Protein AF-A0AAE8IDE0-F1 (afdb_monomer)

Mean predicted aligned error: 2.43 Å

Secondary structure (DSSP, 8-state):
---GGG-HHHHH-TTSTTTT---HHHHHHHHHHHHHHHHHHHHTGGGT----EEE--SB-SGGGTT--SB-HHHHHHHHHHHHT--TTS--S-EEETTEEPP-

Foldseek 3Di:
DAALLLAPVQCVDPVHPNVPDDDPVNSVVRVVVLVVQLVVLVVCVVVLDAGEAEHLAFEQDVVVPRPGPHYPVSSCVVVVVVVPDDSPDHHSFYAYPVGGDHD

Nearest PDB structures (foldseek):
  5o98-assembly2_B  TM=9.709E-01  e=6.438E-07  Catharanthus roseus
  5o98-assembly1_A  TM=7.954E-01  e=4.289E-07  Catharanthus roseus
  3o26-assembly1_A  TM=9.200E-01  e=6.884E-06  Papaver somniferum
  1sny-assembly1_A-2  TM=8.066E-01  e=7.366E-06  Drosophila melanogaster
  5ldg-assembly1_A  TM=9.660E-01  e=1.354E-04  Mentha x piperita

Structure (mmCIF, N/CA/C/O backbone):
data_AF-A0AAE8IDE0-F1
#
_entry.id   AF-A0AAE8IDE0-F1
#
loop_
_atom_site.group_PDB
_atom_site.id
_atom_site.type_symbol
_atom_site.l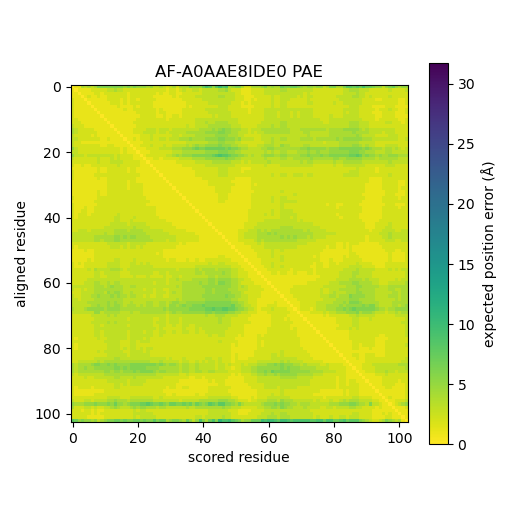abel_atom_id
_atom_site.label_alt_id
_atom_site.label_comp_id
_atom_site.label_asym_id
_atom_site.label_entity_id
_atom_site.label_seq_id
_atom_site.pdbx_PDB_ins_code
_atom_site.Cartn_x
_atom_site.Cartn_y
_atom_site.Cartn_z
_atom_site.occupancy
_atom_site.B_iso_or_equiv
_atom_site.auth_seq_id
_atom_site.auth_comp_id
_atom_site.auth_asym_id
_atom_site.auth_atom_id
_atom_site.pdbx_PDB_model_num
ATOM 1 N N . MET A 1 1 ? -5.158 -3.435 -1.164 1.00 91.31 1 MET A N 1
ATOM 2 C CA . MET A 1 1 ? -3.776 -3.555 -1.685 1.00 91.31 1 MET A CA 1
ATOM 3 C C . MET A 1 1 ? -3.407 -2.293 -2.456 1.00 91.31 1 MET A C 1
ATOM 5 O O . MET A 1 1 ? -4.017 -2.022 -3.490 1.00 91.31 1 MET A O 1
ATOM 9 N N . SER A 1 2 ? -2.466 -1.504 -1.939 1.00 96.38 2 SER A N 1
ATOM 10 C CA . SER A 1 2 ? -1.952 -0.291 -2.590 1.00 96.38 2 SER A CA 1
ATOM 11 C C . SER A 1 2 ? -0.752 -0.614 -3.495 1.00 96.38 2 SER A C 1
ATOM 13 O O . SER A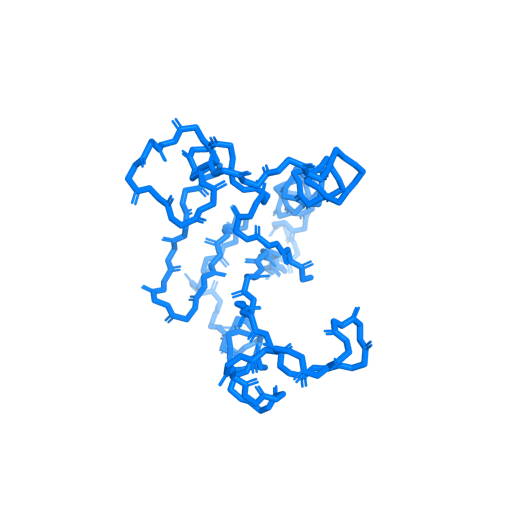 1 2 ? -0.638 -1.752 -3.947 1.00 96.38 2 SER A O 1
ATOM 15 N N . SER A 1 3 ? 0.059 0.391 -3.835 1.00 96.19 3 SER A N 1
ATOM 16 C CA . SER A 1 3 ? 1.377 0.234 -4.449 1.00 96.19 3 SER A CA 1
ATOM 17 C C . SER A 1 3 ? 2.324 1.356 -4.023 1.00 96.19 3 SER A C 1
ATOM 19 O O . SER A 1 3 ? 1.853 2.398 -3.578 1.00 96.19 3 SER A O 1
ATOM 21 N N . GLY A 1 4 ? 3.639 1.185 -4.166 1.00 95.75 4 GLY A N 1
ATOM 22 C CA . GLY A 1 4 ? 4.646 2.199 -3.868 1.00 95.75 4 GLY A CA 1
ATOM 23 C C . GLY A 1 4 ? 4.496 3.441 -4.741 1.00 95.75 4 GLY A C 1
ATOM 24 O O . GLY 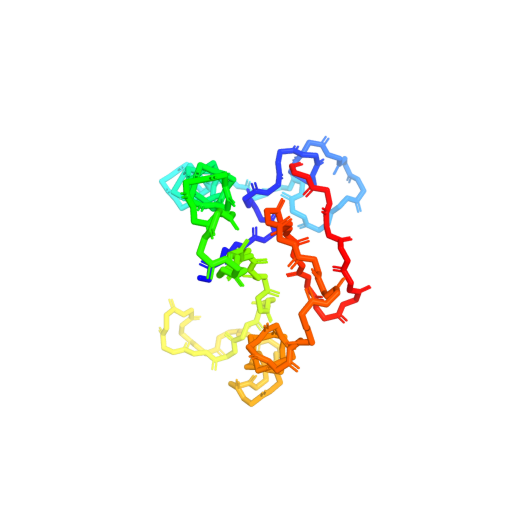A 1 4 ? 4.693 4.547 -4.251 1.00 95.75 4 GLY A O 1
ATOM 25 N N . VAL A 1 5 ? 3.977 3.296 -5.968 1.00 96.62 5 VAL A N 1
ATOM 26 C CA . VAL A 1 5 ? 3.549 4.445 -6.790 1.00 96.62 5 VAL A CA 1
ATOM 27 C C . VAL A 1 5 ? 2.364 5.214 -6.196 1.00 96.62 5 VAL A C 1
ATOM 29 O O . VAL A 1 5 ? 2.082 6.330 -6.606 1.00 96.62 5 VAL A O 1
ATOM 32 N N . GLY A 1 6 ? 1.650 4.631 -5.232 1.00 97.19 6 GLY A N 1
ATOM 33 C CA . GLY A 1 6 ? 0.622 5.315 -4.453 1.00 97.19 6 GLY A CA 1
ATOM 34 C C . GLY A 1 6 ? 1.188 6.298 -3.427 1.00 97.19 6 GLY A C 1
ATOM 35 O O . GLY A 1 6 ? 0.401 7.048 -2.851 1.00 97.19 6 GLY A O 1
ATOM 36 N N . SER A 1 7 ? 2.507 6.297 -3.188 1.00 97.56 7 SER A N 1
ATOM 37 C CA . SER A 1 7 ? 3.179 7.320 -2.388 1.00 97.56 7 SER A CA 1
ATOM 38 C C . SER A 1 7 ? 3.661 8.466 -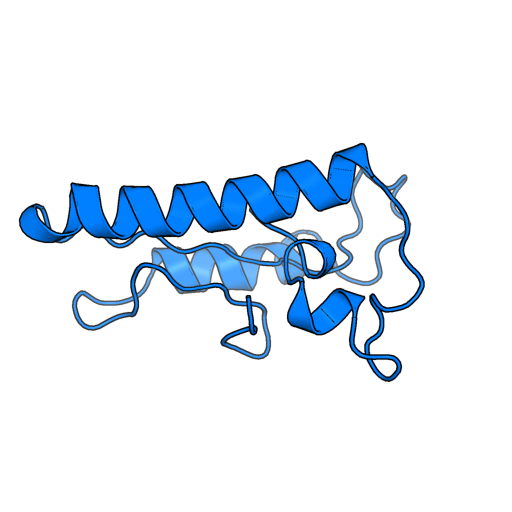3.268 1.00 97.56 7 SER A C 1
ATOM 40 O O . SER A 1 7 ? 4.555 8.285 -4.097 1.00 97.56 7 SER A O 1
ATOM 42 N N . LEU A 1 8 ? 3.120 9.664 -3.047 1.00 96.81 8 LEU A N 1
ATOM 43 C CA . LEU A 1 8 ? 3.586 10.866 -3.739 1.00 96.81 8 LEU A CA 1
ATOM 44 C C . LEU A 1 8 ? 5.016 11.241 -3.325 1.00 96.81 8 LEU A C 1
ATOM 46 O O . LEU A 1 8 ? 5.779 11.750 -4.145 1.00 96.81 8 LEU A O 1
ATOM 50 N N . THR A 1 9 ? 5.413 10.926 -2.090 1.00 97.50 9 THR A N 1
ATOM 51 C CA . THR A 1 9 ? 6.802 11.073 -1.635 1.00 97.50 9 THR A CA 1
ATOM 52 C C . THR A 1 9 ? 7.743 10.186 -2.453 1.00 97.50 9 THR A C 1
ATOM 54 O O . THR A 1 9 ? 8.731 10.673 -2.992 1.00 97.50 9 THR A O 1
ATOM 57 N N . LEU A 1 10 ? 7.425 8.895 -2.612 1.00 96.62 10 LEU A N 1
ATOM 58 C CA . LEU A 1 10 ? 8.301 7.963 -3.328 1.00 96.62 10 LEU A CA 1
ATOM 59 C C . LEU A 1 10 ? 8.364 8.211 -4.838 1.00 96.62 10 LEU A C 1
ATOM 61 O O . LEU A 1 10 ? 9.391 7.916 -5.439 1.00 96.62 10 LEU A O 1
ATOM 65 N N . VAL A 1 11 ? 7.302 8.704 -5.477 1.00 96.69 11 VAL A N 1
ATOM 66 C CA . VAL A 1 11 ? 7.336 8.999 -6.928 1.00 96.69 11 VAL A CA 1
ATOM 67 C C . VAL A 1 11 ? 8.018 10.329 -7.248 1.00 96.69 11 VAL A C 1
ATOM 69 O O . VAL A 1 11 ? 8.445 10.526 -8.380 1.00 96.69 11 VAL A O 1
ATOM 72 N N . THR A 1 12 ? 8.122 11.246 -6.281 1.00 96.44 12 THR A N 1
ATOM 73 C CA . THR A 1 12 ? 8.808 12.538 -6.469 1.00 96.44 12 THR A CA 1
ATOM 74 C C . THR A 1 12 ? 10.267 12.522 -6.015 1.00 96.44 12 THR A C 1
ATOM 76 O O . THR A 1 12 ? 11.025 13.404 -6.412 1.00 96.44 12 THR A O 1
ATOM 79 N N . ASP A 1 13 ? 10.682 11.525 -5.228 1.00 97.31 13 ASP A N 1
ATOM 80 C CA . ASP A 1 13 ? 12.072 11.321 -4.818 1.00 97.31 13 ASP A CA 1
ATOM 81 C C . ASP A 1 13 ? 12.909 10.743 -5.977 1.00 97.31 13 ASP A C 1
ATOM 83 O O . ASP A 1 13 ? 12.699 9.588 -6.348 1.00 97.31 13 ASP A O 1
ATOM 87 N N . PRO A 1 14 ? 13.904 11.471 -6.523 1.00 97.38 14 PRO A N 1
ATOM 88 C CA . PRO A 1 14 ? 14.735 10.991 -7.631 1.00 97.38 14 PRO A CA 1
ATOM 89 C C . PRO A 1 14 ? 15.565 9.738 -7.315 1.00 97.38 14 PRO A C 1
ATOM 91 O O . PRO A 1 14 ? 16.051 9.080 -8.231 1.00 97.38 14 PRO A O 1
ATOM 94 N N . THR A 1 15 ? 15.763 9.415 -6.035 1.00 97.19 15 THR A N 1
ATOM 95 C CA . THR A 1 15 ? 16.538 8.246 -5.590 1.00 97.19 15 THR A CA 1
ATOM 96 C C . THR A 1 15 ? 15.681 6.990 -5.421 1.00 97.19 15 THR A C 1
ATOM 98 O O . THR A 1 15 ? 16.206 5.882 -5.310 1.00 97.19 15 THR A O 1
ATOM 101 N N . SER A 1 16 ? 14.357 7.146 -5.439 1.00 95.88 16 SER A N 1
ATOM 102 C CA . SER A 1 16 ? 13.399 6.053 -5.319 1.00 95.88 16 SER A CA 1
ATOM 103 C C . SER A 1 16 ? 13.294 5.246 -6.612 1.00 95.88 16 SER A C 1
ATOM 105 O O . SER A 1 16 ? 13.332 5.786 -7.722 1.00 95.88 16 SER A O 1
ATOM 107 N N . LEU A 1 17 ? 13.041 3.941 -6.470 1.00 93.25 17 LEU A N 1
ATOM 108 C CA . LEU A 1 17 ? 12.734 3.051 -7.594 1.00 93.25 17 LEU A CA 1
ATOM 109 C C . LEU A 1 17 ? 11.472 3.462 -8.377 1.00 93.25 17 LEU A C 1
ATOM 111 O O . LEU A 1 17 ? 11.294 3.038 -9.515 1.00 93.25 17 LEU A O 1
ATOM 115 N N . PHE A 1 18 ? 10.592 4.270 -7.776 1.00 95.62 18 PHE A N 1
ATOM 116 C CA . PHE A 1 18 ? 9.332 4.703 -8.383 1.00 95.62 18 PHE A CA 1
ATOM 117 C C . PHE A 1 18 ? 9.436 6.048 -9.120 1.00 95.62 18 PHE A C 1
ATOM 119 O O . PHE A 1 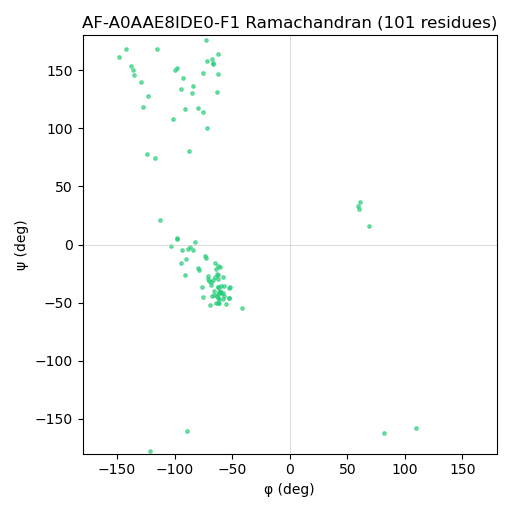18 ? 8.473 6.450 -9.768 1.00 95.62 18 PHE A O 1
ATOM 126 N N . SER A 1 19 ? 10.593 6.718 -9.064 1.00 96.56 19 SER A N 1
ATOM 127 C CA . SER A 1 19 ? 10.825 8.076 -9.593 1.00 96.56 19 SER A CA 1
ATOM 128 C C . SER A 1 19 ? 10.544 8.250 -11.087 1.00 96.56 19 SER A C 1
ATOM 130 O O . SER A 1 19 ? 10.208 9.338 -11.548 1.00 96.56 19 SER A O 1
ATOM 132 N N . THR A 1 20 ? 10.681 7.174 -11.862 1.00 95.62 20 THR A N 1
ATOM 133 C CA . THR A 1 20 ? 10.505 7.182 -13.323 1.00 95.62 20 THR A CA 1
ATOM 134 C C . THR A 1 20 ? 9.165 6.598 -13.771 1.00 95.62 20 THR A C 1
ATOM 136 O O . THR A 1 20 ? 8.870 6.571 -14.968 1.00 95.62 20 THR A O 1
ATOM 139 N N . VAL A 1 21 ? 8.328 6.129 -12.839 1.00 94.12 21 VAL A N 1
ATOM 140 C CA . VAL A 1 21 ? 7.064 5.472 -13.177 1.00 94.12 21 VAL A CA 1
ATOM 141 C C . VAL A 1 21 ? 5.996 6.512 -13.505 1.00 94.12 21 VAL A C 1
ATOM 143 O O . VAL A 1 21 ? 5.572 7.280 -12.648 1.00 94.12 21 VAL A O 1
ATOM 146 N N . ASN A 1 22 ? 5.493 6.485 -14.741 1.00 93.25 22 ASN A N 1
ATOM 147 C CA . ASN A 1 22 ? 4.426 7.373 -15.199 1.00 93.25 22 ASN A CA 1
ATOM 148 C C . ASN A 1 22 ? 3.231 6.579 -15.751 1.00 93.25 22 ASN A C 1
ATOM 150 O O . ASN A 1 22 ? 3.046 6.444 -16.959 1.00 93.25 22 ASN A O 1
ATOM 154 N N . LEU A 1 23 ? 2.419 6.032 -14.845 1.00 94.81 23 LEU A N 1
ATOM 155 C CA . LEU A 1 23 ? 1.217 5.259 -15.164 1.00 94.81 23 LEU A CA 1
ATOM 156 C C . LEU A 1 23 ? -0.020 5.970 -14.607 1.00 94.81 23 LEU A C 1
ATOM 158 O O . LEU A 1 23 ? -0.581 5.531 -13.607 1.00 94.81 23 LEU A O 1
ATOM 162 N N . LEU A 1 24 ? -0.447 7.069 -15.242 1.00 96.06 24 LEU A N 1
ATOM 163 C CA . LEU A 1 24 ? -1.469 7.995 -14.722 1.00 96.06 24 LEU A CA 1
ATOM 164 C C . LEU A 1 24 ? -2.669 7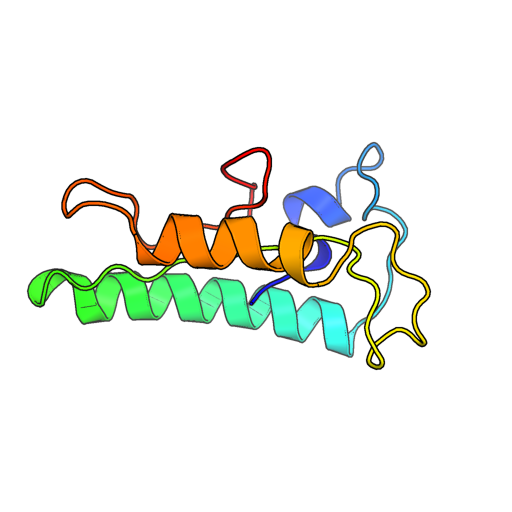.303 -14.053 1.00 96.06 24 LEU A C 1
ATOM 166 O O . LEU A 1 24 ? -2.978 7.586 -12.895 1.00 96.06 24 LEU A O 1
ATOM 170 N N . ALA A 1 25 ? -3.334 6.383 -14.756 1.00 97.94 25 ALA A N 1
ATOM 171 C CA . ALA A 1 25 ? -4.517 5.696 -14.235 1.00 97.94 25 ALA A CA 1
ATOM 172 C C . ALA A 1 25 ? -4.190 4.795 -13.030 1.00 97.94 25 ALA A C 1
ATOM 174 O O . ALA A 1 25 ? -4.896 4.812 -12.024 1.00 97.94 25 ALA A O 1
ATOM 175 N N . TYR A 1 26 ? -3.093 4.038 -13.100 1.00 96.62 26 TYR A N 1
ATOM 176 C CA . TYR A 1 26 ? -2.693 3.139 -12.021 1.00 96.62 26 TYR A CA 1
ATOM 177 C C . TYR A 1 26 ? -2.226 3.927 -10.790 1.00 96.62 26 TYR A C 1
ATOM 179 O O . TYR A 1 26 ? -2.778 3.744 -9.707 1.00 96.62 26 TYR A O 1
ATOM 187 N N . THR A 1 27 ? -1.296 4.867 -10.963 1.00 97.31 27 THR A N 1
ATOM 188 C CA . THR A 1 27 ? -0.781 5.744 -9.903 1.00 97.31 27 THR A CA 1
ATOM 189 C C . THR A 1 27 ? -1.912 6.499 -9.205 1.00 97.31 27 THR A C 1
ATOM 191 O O . THR A 1 27 ? -2.043 6.403 -7.986 1.00 97.31 27 THR A O 1
ATOM 194 N N . SER A 1 28 ? -2.797 7.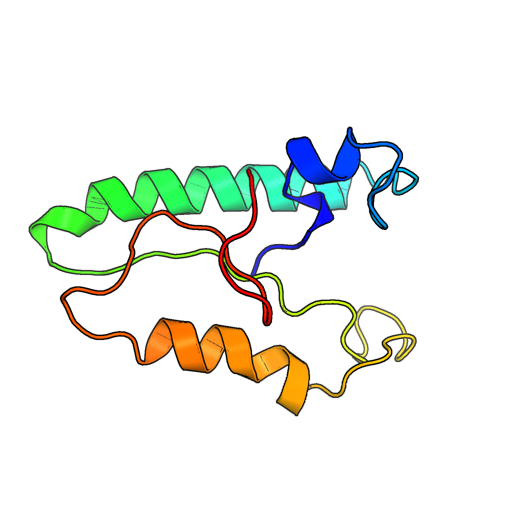170 -9.954 1.00 97.75 28 SER A N 1
ATOM 195 C CA . SER A 1 28 ? -3.929 7.900 -9.359 1.00 97.75 28 SER A CA 1
ATOM 196 C C . SER A 1 28 ? -4.875 6.986 -8.576 1.00 97.75 28 SER A C 1
ATOM 198 O O . SER A 1 28 ? -5.285 7.345 -7.474 1.00 97.75 28 SER A O 1
ATOM 200 N N . SER A 1 29 ? -5.158 5.774 -9.073 1.00 98.25 29 SER A N 1
ATOM 201 C CA . SER A 1 29 ? -5.985 4.804 -8.344 1.00 98.25 29 SER A CA 1
ATOM 202 C C . SER A 1 29 ? -5.358 4.376 -7.010 1.00 98.25 29 SER A C 1
ATOM 204 O O . SER A 1 29 ? -6.066 4.210 -6.015 1.00 98.25 29 SER A O 1
ATOM 206 N N . LYS A 1 30 ? -4.025 4.233 -6.954 1.00 97.94 30 LYS A N 1
ATOM 207 C CA . LYS A 1 30 ? -3.301 3.830 -5.740 1.00 97.94 30 LYS A CA 1
ATOM 208 C C . LYS A 1 30 ? -3.176 4.972 -4.734 1.00 97.94 30 LYS A C 1
ATOM 210 O O . LYS A 1 30 ? -3.360 4.735 -3.542 1.00 97.94 30 LYS A O 1
ATOM 215 N N . VAL A 1 31 ? -2.984 6.207 -5.203 1.00 98.12 31 VAL A N 1
ATOM 216 C CA . VAL A 1 31 ? -3.071 7.412 -4.358 1.00 98.12 31 VAL A CA 1
ATOM 217 C C . VAL A 1 31 ? -4.483 7.562 -3.778 1.00 98.12 31 VAL A C 1
ATOM 219 O O . VAL A 1 31 ? -4.647 7.763 -2.575 1.00 98.12 31 VAL A O 1
ATOM 222 N N . ALA A 1 32 ? -5.525 7.392 -4.597 1.00 98.50 32 ALA A N 1
ATOM 223 C CA . ALA A 1 32 ? -6.910 7.454 -4.130 1.00 98.50 32 ALA A CA 1
ATOM 224 C C . ALA A 1 32 ? -7.216 6.368 -3.083 1.00 98.50 32 ALA A C 1
ATOM 226 O O . ALA A 1 32 ? -7.845 6.652 -2.065 1.00 98.50 32 ALA A O 1
ATOM 227 N N . LEU A 1 33 ? -6.722 5.140 -3.273 1.00 98.50 33 LEU A N 1
ATOM 228 C CA . LEU A 1 33 ? -6.876 4.062 -2.292 1.00 98.50 33 LEU A CA 1
ATOM 229 C C . LEU A 1 33 ? -6.196 4.382 -0.949 1.00 98.50 33 LEU A C 1
ATOM 231 O O . LEU A 1 33 ? -6.732 4.044 0.111 1.00 98.50 33 LEU A O 1
ATOM 235 N N . ASN A 1 34 ? -5.043 5.053 -0.976 1.00 98.44 34 ASN A N 1
ATOM 236 C CA . ASN A 1 34 ? -4.379 5.538 0.233 1.00 98.44 34 ASN A CA 1
ATOM 237 C C . ASN A 1 34 ? -5.262 6.557 0.980 1.00 98.44 34 ASN A C 1
ATOM 239 O O . ASN A 1 34 ? -5.440 6.440 2.193 1.00 98.44 34 ASN A O 1
ATOM 243 N N . ALA A 1 35 ? -5.911 7.480 0.264 1.00 98.50 35 ALA A N 1
ATOM 244 C CA . ALA A 1 35 ? -6.871 8.409 0.863 1.00 98.50 35 ALA A CA 1
ATOM 245 C C . ALA A 1 35 ? -8.101 7.690 1.457 1.00 98.50 35 ALA A C 1
ATOM 247 O O . ALA A 1 35 ? -8.480 7.965 2.595 1.00 98.50 35 ALA A O 1
ATOM 248 N N . VAL A 1 36 ? -8.681 6.720 0.736 1.00 98.69 36 VAL A N 1
ATOM 249 C CA . VAL A 1 36 ? -9.801 5.889 1.229 1.00 98.69 36 VAL A CA 1
ATOM 250 C C . VAL A 1 36 ? -9.425 5.156 2.519 1.00 98.69 36 VAL A C 1
ATOM 252 O O . VAL A 1 36 ? -10.208 5.131 3.465 1.00 98.69 36 VAL A O 1
ATOM 255 N N . THR A 1 37 ? -8.206 4.616 2.591 1.00 98.69 37 THR A N 1
ATOM 256 C CA . THR A 1 37 ? -7.683 3.932 3.785 1.00 98.69 37 THR A CA 1
ATOM 257 C C . THR A 1 37 ? -7.696 4.853 5.005 1.00 98.69 37 THR A C 1
ATOM 259 O O . THR A 1 37 ? -8.159 4.452 6.070 1.00 98.69 37 THR A O 1
ATOM 262 N N . VAL A 1 38 ? -7.224 6.096 4.860 1.00 98.50 38 VAL A N 1
ATOM 263 C CA . VAL A 1 38 ? -7.215 7.081 5.954 1.00 98.50 38 VAL A CA 1
ATOM 264 C C . VAL A 1 38 ? -8.635 7.461 6.376 1.00 98.50 38 VAL A C 1
ATOM 266 O O . VAL A 1 38 ? -8.898 7.585 7.572 1.00 98.50 38 VAL A O 1
ATOM 269 N N . SER A 1 39 ? -9.555 7.627 5.423 1.00 98.75 39 SER A N 1
ATOM 270 C CA . SER A 1 39 ? -10.959 7.933 5.723 1.00 98.75 39 SER A CA 1
ATOM 271 C C . SER A 1 39 ? -11.622 6.814 6.527 1.00 98.75 39 SER A C 1
ATOM 273 O O . SER A 1 39 ? -12.161 7.074 7.600 1.00 98.75 39 SER A O 1
ATOM 275 N N . PHE A 1 40 ? -11.501 5.563 6.080 1.00 98.81 40 PHE A N 1
ATOM 276 C CA . PHE A 1 40 ? -12.080 4.417 6.786 1.00 98.81 40 PHE A CA 1
ATOM 277 C C . PHE A 1 40 ? -11.403 4.120 8.123 1.00 98.81 40 PHE A C 1
ATOM 279 O O . PHE A 1 40 ? -12.073 3.704 9.064 1.00 98.81 40 PHE A O 1
ATOM 286 N N . ALA A 1 41 ? -10.101 4.380 8.253 1.00 98.62 41 ALA A N 1
ATOM 287 C CA . ALA A 1 41 ? -9.420 4.265 9.539 1.00 98.62 41 ALA A CA 1
ATOM 288 C C . ALA A 1 41 ? -10.022 5.194 10.605 1.00 98.62 41 ALA A C 1
ATOM 290 O O . ALA A 1 41 ? -10.083 4.807 11.768 1.00 98.62 41 ALA A O 1
ATOM 291 N N . LYS A 1 42 ? -10.473 6.395 10.213 1.00 98.62 42 LYS A N 1
ATOM 292 C CA . LYS A 1 42 ? -11.177 7.332 11.104 1.00 98.62 42 LYS A CA 1
ATOM 293 C C . LYS A 1 42 ? -12.613 6.892 11.359 1.00 98.62 42 LYS A C 1
ATOM 295 O O . LYS A 1 42 ? -13.063 6.914 12.496 1.00 98.62 42 LYS A O 1
ATOM 300 N N . GLU A 1 43 ? -13.321 6.491 10.306 1.00 98.75 43 GLU A N 1
ATOM 301 C CA . GLU A 1 43 ? -14.726 6.079 10.393 1.00 98.75 43 GLU A CA 1
ATOM 302 C C . GLU A 1 43 ? -14.922 4.890 11.339 1.00 98.75 43 GLU A C 1
ATOM 304 O O . GLU A 1 43 ? -15.847 4.886 12.149 1.00 98.75 43 GLU A O 1
ATOM 309 N N . PHE A 1 44 ? -14.025 3.903 11.283 1.00 98.44 44 PHE A N 1
ATOM 310 C CA . PHE A 1 44 ? -14.155 2.682 12.074 1.00 98.44 44 PHE A CA 1
ATOM 311 C C . PHE A 1 44 ? -13.338 2.660 13.370 1.00 98.44 44 PHE A C 1
ATOM 313 O O . PHE A 1 44 ? -13.359 1.651 14.082 1.00 98.44 44 PHE A O 1
ATOM 320 N N . GLU A 1 45 ? -12.670 3.763 13.724 1.00 97.62 45 GLU A N 1
ATOM 321 C CA . GLU A 1 45 ? -11.958 3.888 15.001 1.00 97.62 45 GLU A CA 1
ATOM 322 C C . GLU A 1 45 ? -12.858 3.557 16.211 1.00 97.62 45 GLU A C 1
ATOM 324 O O . GLU A 1 45 ? -12.438 2.734 17.031 1.00 97.62 45 GLU A O 1
ATOM 329 N N . PRO A 1 46 ? -14.110 4.063 16.321 1.00 97.69 46 PRO A N 1
ATOM 330 C CA . PRO A 1 46 ? -14.964 3.779 17.479 1.00 97.69 46 PRO A CA 1
ATOM 331 C C . PRO A 1 46 ? -15.348 2.299 17.619 1.00 97.69 46 PRO A C 1
ATOM 333 O O . PRO A 1 46 ? -15.706 1.850 18.705 1.00 97.69 46 PRO A O 1
ATOM 336 N N . LEU A 1 47 ? -15.270 1.532 16.526 1.00 97.81 47 LEU A N 1
ATOM 337 C CA . LEU A 1 47 ? -15.539 0.091 16.504 1.00 97.81 47 LEU A CA 1
ATOM 338 C C . LEU A 1 47 ? -14.289 -0.744 16.820 1.00 97.81 47 LEU A C 1
ATOM 340 O O . LEU A 1 47 ? -14.359 -1.971 16.876 1.00 97.81 47 LEU A O 1
ATOM 344 N N . GLY A 1 48 ? -13.132 -0.100 16.997 1.00 96.69 48 GLY A N 1
ATOM 345 C CA . GLY A 1 48 ? -11.852 -0.773 17.200 1.00 96.69 48 GLY A CA 1
ATOM 346 C C . GLY A 1 48 ? -11.331 -1.510 15.961 1.00 96.69 48 GLY A C 1
ATOM 347 O O . GLY A 1 48 ? -10.434 -2.344 16.097 1.00 96.69 48 GLY A O 1
ATOM 348 N N . ILE A 1 49 ? -11.864 -1.224 14.766 1.00 98.06 49 ILE A N 1
ATOM 349 C CA . ILE A 1 49 ? -11.428 -1.845 13.507 1.00 98.06 49 ILE A CA 1
ATOM 350 C C . ILE A 1 49 ? -10.222 -1.075 12.962 1.00 98.06 49 ILE A C 1
ATOM 352 O O . ILE A 1 49 ? -10.234 0.150 12.849 1.00 98.06 49 ILE A O 1
ATOM 356 N N . LYS A 1 50 ? -9.164 -1.806 12.603 1.00 98.50 50 LYS A N 1
ATOM 357 C CA . LYS A 1 50 ? -7.941 -1.243 12.020 1.00 98.50 50 LYS A CA 1
ATOM 358 C C . LYS A 1 50 ? -8.019 -1.305 10.500 1.00 98.50 50 LYS A C 1
ATOM 360 O O . LYS A 1 50 ? -8.355 -2.346 9.942 1.00 98.50 50 LYS A O 1
ATOM 365 N N . VAL A 1 51 ? -7.669 -0.212 9.830 1.00 98.56 51 VAL A N 1
ATOM 366 C CA . VAL A 1 51 ? -7.662 -0.133 8.364 1.00 98.56 51 VAL A CA 1
ATOM 367 C C . VAL A 1 51 ? -6.301 0.364 7.908 1.00 98.56 51 VAL A C 1
ATOM 369 O O . VAL A 1 51 ? -5.901 1.467 8.259 1.00 98.56 51 VAL A O 1
ATOM 372 N N . ASN A 1 52 ? -5.576 -0.441 7.134 1.00 98.50 52 ASN A N 1
ATOM 373 C CA . ASN A 1 52 ? -4.248 -0.094 6.628 1.00 98.50 52 ASN A CA 1
ATOM 374 C C . ASN A 1 52 ? -4.116 -0.462 5.148 1.00 98.50 52 ASN A C 1
ATOM 376 O O . ASN A 1 52 ? -4.704 -1.434 4.673 1.00 98.50 52 ASN A O 1
ATOM 380 N N . ALA A 1 53 ? -3.298 0.302 4.433 1.00 98.50 53 ALA A N 1
ATOM 381 C CA . ALA A 1 53 ? -2.881 0.004 3.076 1.00 98.50 53 ALA A CA 1
ATOM 382 C C . ALA A 1 53 ? -1.569 -0.785 3.111 1.00 98.50 53 ALA A C 1
ATOM 384 O O . ALA A 1 53 ? -0.688 -0.511 3.927 1.00 98.50 53 ALA A O 1
ATOM 385 N N . VAL A 1 54 ? -1.414 -1.734 2.189 1.00 98.06 54 VAL A N 1
ATOM 386 C CA . VAL A 1 54 ? -0.165 -2.490 2.033 1.00 98.06 54 VAL A CA 1
ATOM 387 C C . VAL A 1 54 ? 0.320 -2.486 0.586 1.00 98.06 54 VAL A C 1
ATOM 389 O O . VAL A 1 54 ? -0.506 -2.601 -0.322 1.00 98.06 54 VAL A O 1
ATOM 392 N N . GLU A 1 55 ? 1.629 -2.348 0.383 1.00 96.69 55 GLU A N 1
ATOM 393 C CA . GLU A 1 55 ? 2.341 -2.527 -0.887 1.00 96.69 55 GLU A CA 1
ATOM 394 C C . GLU A 1 55 ? 3.016 -3.908 -0.892 1.00 96.69 55 GLU A C 1
ATOM 396 O O . GLU A 1 55 ? 3.984 -4.104 -0.149 1.00 96.69 55 GLU A O 1
ATOM 401 N N . PRO A 1 56 ? 2.513 -4.876 -1.683 1.00 95.88 56 PRO A N 1
ATOM 402 C CA . PRO A 1 56 ? 3.116 -6.206 -1.793 1.00 95.88 56 PRO A CA 1
ATOM 403 C C . PRO A 1 56 ? 4.435 -6.227 -2.585 1.00 95.88 56 PRO A C 1
ATOM 405 O O . PRO A 1 56 ? 5.129 -7.239 -2.577 1.00 95.88 56 PRO A O 1
ATOM 408 N N . GLY A 1 57 ? 4.788 -5.138 -3.277 1.00 93.94 57 GLY A N 1
ATOM 409 C CA . GLY A 1 57 ? 5.963 -5.080 -4.148 1.00 93.94 57 GLY A CA 1
ATOM 410 C C . GLY A 1 57 ? 5.704 -5.676 -5.537 1.00 93.94 57 GLY A C 1
ATOM 411 O O . GLY A 1 57 ? 4.560 -5.816 -5.972 1.00 93.94 57 GLY A O 1
ATOM 412 N N . HIS A 1 58 ? 6.774 -6.008 -6.268 1.00 94.75 58 HIS A N 1
ATOM 413 C CA . HIS A 1 58 ? 6.674 -6.498 -7.647 1.00 94.75 58 HIS A CA 1
ATOM 414 C C . HIS A 1 58 ? 6.487 -8.026 -7.697 1.00 94.75 58 HIS A C 1
ATOM 416 O O . HIS A 1 58 ? 7.438 -8.783 -7.902 1.00 94.75 58 HIS A O 1
ATOM 422 N N . VAL A 1 59 ? 5.245 -8.467 -7.484 1.00 96.81 59 VAL A N 1
ATOM 423 C CA . VAL A 1 59 ? 4.855 -9.884 -7.373 1.00 96.81 59 VAL A CA 1
ATOM 424 C C . VAL A 1 59 ? 4.623 -10.520 -8.743 1.00 96.81 59 VAL A C 1
ATOM 426 O O . VAL A 1 59 ? 3.968 -9.939 -9.607 1.00 96.81 59 VAL A O 1
ATOM 429 N N . ARG A 1 60 ? 5.129 -11.736 -8.948 1.00 97.44 60 ARG A N 1
ATOM 430 C CA . ARG A 1 60 ? 4.956 -12.537 -10.162 1.00 97.44 60 ARG A CA 1
ATOM 431 C C . ARG A 1 60 ? 3.522 -13.060 -10.254 1.00 97.44 60 ARG A C 1
ATOM 433 O O . ARG A 1 60 ? 3.170 -14.020 -9.575 1.00 97.44 60 ARG A O 1
ATOM 440 N N . THR A 1 61 ? 2.697 -12.396 -11.062 1.00 96.31 61 THR A N 1
ATOM 441 C CA . THR A 1 61 ? 1.269 -12.707 -11.232 1.00 96.31 61 THR A CA 1
ATOM 442 C C . THR A 1 61 ? 0.840 -12.520 -12.684 1.00 96.31 61 THR A C 1
ATOM 444 O O . THR A 1 61 ? 1.531 -11.872 -13.469 1.00 96.31 61 THR A O 1
ATOM 447 N N . ASP A 1 62 ? -0.350 -12.996 -13.044 1.00 97.06 62 ASP A N 1
ATOM 448 C CA . ASP A 1 62 ? -0.895 -12.780 -14.390 1.00 97.06 62 ASP A CA 1
ATOM 449 C C . ASP A 1 62 ? -1.116 -11.292 -14.713 1.00 97.06 62 ASP A C 1
ATOM 451 O O . ASP A 1 62 ? -1.001 -10.893 -15.871 1.00 97.06 62 ASP A O 1
ATOM 455 N N . LEU A 1 63 ? -1.337 -10.444 -13.696 1.00 93.31 63 LEU A N 1
ATOM 456 C CA . LEU A 1 63 ? -1.515 -8.993 -13.854 1.00 93.31 63 LEU A CA 1
ATOM 457 C C . LEU A 1 63 ? -0.323 -8.322 -14.554 1.00 93.31 63 LEU A C 1
ATOM 459 O O . LEU A 1 63 ? -0.515 -7.373 -15.309 1.00 93.31 63 LEU A O 1
ATOM 463 N N . ASN A 1 64 ? 0.897 -8.796 -14.290 1.00 93.12 64 ASN A N 1
ATOM 464 C CA . ASN A 1 64 ? 2.123 -8.267 -14.888 1.00 93.12 64 ASN A CA 1
ATOM 465 C C . ASN A 1 64 ? 2.799 -9.267 -15.833 1.00 93.12 64 ASN A C 1
ATOM 467 O O . ASN A 1 64 ? 4.003 -9.160 -16.073 1.00 93.12 64 ASN A O 1
ATOM 471 N N . GLY A 1 65 ? 2.051 -10.252 -16.345 1.00 96.56 65 GLY A N 1
ATOM 472 C CA . GLY A 1 65 ? 2.593 -11.278 -17.236 1.00 96.56 65 GLY A CA 1
ATOM 473 C C . GLY A 1 65 ? 3.729 -12.082 -16.600 1.00 96.56 65 GLY A C 1
ATOM 474 O O . GLY A 1 65 ? 4.668 -12.468 -17.289 1.00 96.56 65 GLY A O 1
ATOM 475 N N . ASN A 1 66 ? 3.668 -12.301 -15.285 1.00 96.75 66 ASN A N 1
ATOM 476 C CA . ASN A 1 66 ? 4.670 -13.018 -14.503 1.00 96.75 66 ASN A CA 1
ATOM 477 C C . ASN A 1 66 ? 6.085 -12.394 -14.541 1.00 96.75 66 ASN A C 1
ATOM 479 O O . ASN A 1 66 ? 7.081 -13.099 -14.392 1.00 96.75 66 ASN A O 1
ATOM 483 N N . SER A 1 67 ? 6.178 -11.066 -14.680 1.00 95.94 67 SER A N 1
ATOM 484 C CA . SER A 1 67 ? 7.452 -10.316 -14.699 1.00 95.94 67 SER A CA 1
ATOM 485 C C . SER A 1 67 ? 7.988 -9.909 -13.315 1.00 95.94 67 SER A C 1
ATOM 487 O O . SER A 1 67 ? 9.058 -9.308 -13.217 1.00 95.94 67 SER A O 1
ATOM 489 N N . GLY A 1 68 ? 7.252 -10.214 -12.243 1.00 93.81 68 GLY A N 1
ATOM 490 C CA . GLY A 1 68 ? 7.648 -9.917 -10.865 1.00 93.81 68 GLY A CA 1
ATOM 491 C C . GLY A 1 68 ? 8.872 -10.695 -10.370 1.00 93.81 68 GLY A C 1
ATOM 492 O O . GLY A 1 68 ? 9.165 -11.790 -10.849 1.00 93.81 68 GLY A O 1
ATOM 493 N N . PHE A 1 69 ? 9.557 -10.138 -9.369 1.00 94.38 69 PHE A N 1
ATOM 494 C CA . PHE A 1 69 ? 10.718 -10.764 -8.719 1.00 94.38 69 PHE A CA 1
ATOM 495 C C . PHE A 1 69 ? 10.331 -11.612 -7.503 1.00 94.38 69 PHE A C 1
ATOM 497 O O . PHE A 1 69 ? 11.053 -12.545 -7.165 1.00 94.38 69 PHE A O 1
ATOM 504 N N . SER A 1 70 ? 9.201 -11.296 -6.865 1.00 94.94 70 SER A N 1
ATOM 505 C CA . SER A 1 70 ? 8.689 -12.015 -5.693 1.00 94.94 70 SER A CA 1
ATOM 506 C C . SER A 1 70 ? 7.597 -13.008 -6.078 1.00 94.94 70 SER A C 1
ATOM 508 O O . SER A 1 70 ? 6.837 -12.792 -7.024 1.00 94.94 70 SER A O 1
ATOM 510 N N . THR A 1 71 ? 7.488 -14.091 -5.325 1.00 97.06 71 THR A N 1
ATOM 511 C CA . THR A 1 71 ? 6.392 -15.062 -5.410 1.00 97.06 71 THR A CA 1
ATOM 512 C C . THR A 1 71 ? 5.083 -14.494 -4.841 1.00 97.06 71 THR A C 1
ATOM 514 O O . THR A 1 71 ? 5.118 -13.552 -4.040 1.00 97.06 71 THR A O 1
ATOM 517 N N . PRO A 1 72 ? 3.911 -15.036 -5.232 1.00 96.81 72 PRO A N 1
ATOM 518 C CA . PRO A 1 72 ? 2.634 -14.694 -4.604 1.00 96.81 72 PRO A CA 1
ATOM 519 C C . PRO A 1 72 ? 2.638 -14.844 -3.079 1.00 96.81 72 PRO A C 1
ATOM 521 O O . PRO A 1 72 ? 2.065 -14.008 -2.384 1.00 96.81 72 PRO A O 1
ATOM 524 N N . GLU A 1 73 ? 3.314 -15.871 -2.566 1.00 96.94 73 GLU A N 1
ATOM 525 C CA . GLU A 1 73 ? 3.448 -16.147 -1.139 1.00 96.94 73 GLU A CA 1
ATOM 526 C C . GLU A 1 73 ? 4.211 -15.024 -0.424 1.00 96.94 73 GLU A C 1
ATOM 528 O O . GLU A 1 73 ? 3.694 -14.464 0.542 1.00 96.94 73 GLU A O 1
ATOM 533 N N . GLU A 1 74 ? 5.376 -14.621 -0.947 1.00 96.44 74 GLU A N 1
ATOM 534 C CA . GLU A 1 74 ? 6.159 -13.491 -0.415 1.00 96.44 74 GLU A CA 1
ATOM 535 C C . GLU A 1 74 ? 5.363 -12.176 -0.477 1.00 96.44 74 GLU A C 1
ATOM 537 O O . GLU A 1 74 ? 5.353 -11.387 0.468 1.00 96.44 74 GLU A O 1
ATOM 542 N N . GLY A 1 75 ? 4.629 -11.943 -1.571 1.00 95.31 75 GLY A N 1
ATOM 543 C CA . GLY A 1 75 ? 3.775 -10.762 -1.721 1.00 95.31 75 GLY A CA 1
ATOM 544 C C . GLY A 1 75 ? 2.608 -10.708 -0.725 1.00 95.31 75 GLY A C 1
ATOM 545 O O . GLY A 1 75 ? 2.144 -9.622 -0.363 1.00 95.31 75 GLY A O 1
ATOM 546 N N . ALA A 1 76 ? 2.126 -11.865 -0.262 1.00 96.62 76 ALA A N 1
ATOM 547 C CA . ALA A 1 76 ? 1.022 -11.965 0.689 1.00 96.62 76 ALA A CA 1
ATOM 548 C C . ALA A 1 76 ? 1.445 -11.683 2.139 1.00 96.62 76 ALA A C 1
ATOM 550 O O . ALA A 1 76 ? 0.600 -11.297 2.953 1.00 96.62 76 ALA A O 1
ATOM 551 N N . GLU A 1 77 ? 2.732 -11.824 2.471 1.00 97.06 77 GLU A N 1
ATOM 552 C CA . GLU A 1 77 ? 3.241 -11.719 3.844 1.00 97.06 77 GLU A CA 1
ATOM 553 C C . GLU A 1 77 ? 2.817 -10.425 4.541 1.00 97.06 77 GLU A C 1
ATOM 555 O O . GLU A 1 77 ? 2.347 -10.454 5.679 1.00 97.06 77 GLU A O 1
ATOM 560 N N . ILE A 1 78 ? 2.930 -9.277 3.864 1.00 97.50 78 ILE A N 1
ATOM 561 C CA . ILE A 1 78 ? 2.586 -7.986 4.471 1.00 97.50 78 ILE A CA 1
ATOM 562 C C . ILE A 1 78 ? 1.081 -7.848 4.729 1.00 97.50 78 ILE A C 1
ATOM 564 O O . ILE A 1 78 ? 0.679 -7.267 5.739 1.00 97.50 78 ILE A O 1
ATOM 568 N N . ALA A 1 79 ? 0.243 -8.410 3.855 1.00 97.44 79 ALA A N 1
ATOM 569 C CA . ALA A 1 79 ? -1.202 -8.414 4.043 1.00 97.44 79 ALA A CA 1
ATOM 570 C C . ALA A 1 79 ? -1.586 -9.293 5.240 1.00 97.44 79 ALA A C 1
ATOM 572 O O . ALA A 1 79 ? -2.352 -8.855 6.096 1.00 97.44 79 ALA A O 1
ATOM 573 N N . ILE A 1 80 ? -0.989 -10.485 5.346 1.00 97.88 80 ILE A N 1
ATOM 574 C CA . ILE A 1 80 ? -1.180 -11.397 6.481 1.00 97.88 80 ILE A CA 1
ATOM 575 C C . ILE A 1 80 ? -0.698 -10.736 7.776 1.00 97.88 80 ILE A C 1
ATOM 577 O O . ILE A 1 80 ? -1.431 -10.700 8.761 1.00 97.88 80 ILE A O 1
ATOM 581 N N . LYS A 1 81 ? 0.493 -10.129 7.770 1.00 97.00 81 LYS A N 1
ATOM 582 C CA . LYS A 1 81 ? 1.043 -9.414 8.927 1.00 97.00 81 LYS A CA 1
ATOM 583 C C . LYS A 1 81 ? 0.110 -8.304 9.404 1.00 97.00 81 LYS A C 1
ATOM 585 O O . LYS A 1 81 ? -0.103 -8.187 10.604 1.00 97.00 81 LYS A O 1
ATOM 590 N N . MET A 1 82 ? -0.451 -7.506 8.491 1.00 97.75 82 MET A N 1
ATOM 591 C CA . MET A 1 82 ? -1.407 -6.446 8.840 1.00 97.75 82 MET A CA 1
ATOM 592 C C . MET A 1 82 ? -2.771 -6.977 9.282 1.00 97.75 82 MET A C 1
ATOM 594 O O . MET A 1 82 ? -3.411 -6.340 10.109 1.00 97.75 82 MET A O 1
ATOM 598 N N . ALA A 1 83 ? -3.204 -8.136 8.787 1.00 97.44 83 ALA A N 1
ATOM 599 C CA . ALA A 1 83 ? -4.429 -8.786 9.249 1.00 97.44 83 ALA A CA 1
ATOM 600 C C . ALA A 1 83 ? -4.293 -9.370 10.668 1.00 97.44 83 ALA A C 1
ATOM 602 O O . ALA A 1 83 ? -5.286 -9.477 11.382 1.00 97.44 83 ALA A O 1
ATOM 603 N N . LEU A 1 84 ? -3.073 -9.734 11.074 1.00 97.81 84 LEU A N 1
ATOM 604 C CA . LEU A 1 84 ? -2.767 -10.355 12.367 1.00 97.81 84 LEU A CA 1
ATOM 605 C C . LEU A 1 84 ? -2.268 -9.370 13.438 1.00 97.81 84 LEU A C 1
ATOM 607 O O . LEU A 1 84 ? -1.873 -9.808 14.519 1.00 97.81 84 LEU A O 1
ATOM 611 N N . ILE A 1 85 ? -2.252 -8.058 13.170 1.00 97.31 85 ILE A N 1
ATOM 612 C CA . ILE A 1 85 ? -1.843 -7.071 14.181 1.00 97.31 85 ILE A CA 1
ATOM 613 C C . ILE A 1 85 ? -2.781 -7.094 15.386 1.00 97.31 85 ILE A C 1
ATOM 615 O O . ILE A 1 85 ? -3.989 -7.302 15.270 1.00 97.31 85 ILE A O 1
ATOM 619 N N . ASP A 1 86 ? -2.214 -6.831 16.558 1.00 96.19 86 ASP A N 1
ATOM 620 C CA . ASP A 1 86 ? -2.993 -6.712 17.780 1.00 96.19 86 ASP A CA 1
ATOM 621 C C . ASP A 1 86 ? -3.813 -5.403 17.830 1.00 96.19 86 ASP A C 1
ATOM 623 O O . ASP A 1 86 ? -3.717 -4.516 16.977 1.00 96.19 86 ASP A O 1
ATOM 627 N N . LYS A 1 87 ? -4.628 -5.257 18.883 1.00 94.94 87 LYS A N 1
ATOM 628 C CA . LYS A 1 87 ? -5.484 -4.076 19.097 1.00 94.94 87 LYS A CA 1
ATOM 629 C C . LYS A 1 87 ? -4.701 -2.768 19.295 1.00 94.94 87 LYS A C 1
ATOM 631 O O . LYS A 1 87 ? -5.247 -1.696 19.020 1.00 94.94 87 LYS A O 1
ATOM 636 N N . SER A 1 88 ? -3.456 -2.842 19.764 1.00 95.44 88 SER A N 1
ATOM 637 C CA . SER A 1 88 ? -2.529 -1.706 19.869 1.00 95.44 88 SER A CA 1
ATOM 638 C C . SER A 1 88 ? -1.779 -1.418 18.562 1.00 95.44 88 SER A C 1
ATOM 640 O O . SER A 1 88 ? -1.087 -0.408 18.456 1.00 95.44 88 SER A O 1
ATOM 642 N N . GLY A 1 89 ? -1.975 -2.259 17.544 1.00 96.00 89 GLY A N 1
ATOM 643 C CA . GLY A 1 89 ? -1.427 -2.101 16.210 1.00 96.00 89 GLY A CA 1
ATOM 644 C C . GLY A 1 89 ? -1.911 -0.841 15.477 1.00 96.00 89 GLY A C 1
ATOM 645 O O . GLY A 1 89 ? -2.909 -0.204 15.858 1.00 96.00 89 GLY A O 1
ATOM 646 N N . PRO A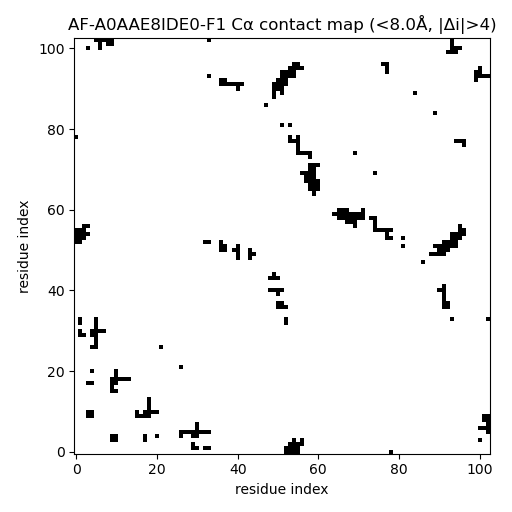 1 90 ? -1.196 -0.471 14.399 1.00 97.31 90 PRO A N 1
ATOM 647 C CA . PRO A 1 90 ? -1.453 0.754 13.657 1.00 97.31 90 PRO A CA 1
ATOM 648 C C . PRO A 1 90 ? -2.808 0.729 12.937 1.00 97.31 90 PRO A C 1
ATOM 650 O O . PRO A 1 90 ? -3.326 -0.323 12.567 1.00 97.31 90 PRO A O 1
ATOM 653 N N . THR A 1 91 ? -3.355 1.914 12.680 1.00 98.25 91 THR A N 1
ATOM 654 C CA . THR A 1 91 ? -4.482 2.138 11.764 1.00 98.25 91 THR A CA 1
ATOM 655 C C . THR A 1 91 ? -4.208 3.394 10.944 1.00 98.25 91 THR A C 1
ATOM 657 O O . THR A 1 91 ? -3.460 4.270 11.384 1.00 98.25 91 THR A O 1
ATOM 660 N N . GLY A 1 92 ? -4.783 3.478 9.750 1.00 98.00 92 GLY A N 1
ATOM 661 C CA . GLY A 1 92 ? -4.593 4.590 8.830 1.00 98.00 92 GLY A CA 1
ATOM 662 C C . GLY A 1 92 ? -3.140 4.747 8.406 1.00 98.00 92 GLY A C 1
ATOM 663 O O . GLY A 1 92 ? -2.662 5.872 8.325 1.00 98.00 92 GLY A O 1
ATOM 664 N N . GLY A 1 93 ? -2.414 3.641 8.217 1.00 97.94 93 GLY A N 1
ATOM 665 C CA . GLY A 1 93 ? -1.038 3.630 7.725 1.00 97.94 93 GLY A CA 1
ATOM 666 C C . GLY A 1 93 ? -0.892 2.950 6.364 1.00 97.94 93 GLY A C 1
ATOM 667 O O . GLY A 1 93 ? -1.801 2.268 5.887 1.00 97.94 93 GLY A O 1
ATOM 668 N N . PHE A 1 94 ? 0.283 3.126 5.761 1.00 98.50 94 PHE A N 1
ATOM 669 C CA . PHE A 1 94 ? 0.712 2.468 4.530 1.00 98.50 94 PHE A CA 1
ATOM 670 C C . PHE A 1 94 ? 2.016 1.714 4.790 1.00 98.50 94 PHE A C 1
ATOM 672 O O . PHE A 1 94 ? 2.950 2.276 5.363 1.00 98.50 94 PHE A O 1
ATOM 679 N N . PHE A 1 95 ? 2.064 0.430 4.436 1.00 98.25 95 PHE A N 1
ATOM 680 C CA . PHE A 1 95 ? 3.152 -0.472 4.817 1.00 98.25 95 PHE A CA 1
ATOM 681 C C . PHE A 1 95 ? 3.615 -1.337 3.646 1.00 98.25 95 PHE A C 1
ATOM 683 O O . PHE A 1 95 ? 2.811 -1.767 2.831 1.00 98.25 95 PHE A O 1
ATOM 690 N N . ALA A 1 96 ? 4.902 -1.646 3.600 1.00 96.00 96 ALA A N 1
ATOM 691 C CA . ALA A 1 96 ? 5.478 -2.684 2.749 1.00 96.00 96 ALA A CA 1
ATOM 692 C C . ALA A 1 96 ? 6.190 -3.723 3.632 1.00 96.00 96 ALA A C 1
ATOM 694 O O . ALA A 1 96 ? 6.201 -3.594 4.861 1.00 96.00 96 ALA A O 1
ATOM 695 N N . SER A 1 97 ? 6.822 -4.729 3.026 1.00 91.50 97 SER A N 1
ATOM 696 C CA . SER A 1 97 ? 7.618 -5.742 3.743 1.00 91.50 97 SER A CA 1
ATOM 697 C C . SER A 1 97 ? 8.663 -5.129 4.693 1.00 91.50 97 SER A C 1
ATOM 699 O O . SER A 1 97 ? 8.830 -5.597 5.818 1.00 91.50 97 SER A O 1
ATOM 701 N N . HIS A 1 98 ? 9.280 -4.012 4.296 1.00 87.62 98 HIS A N 1
ATOM 702 C CA . HIS A 1 98 ? 10.292 -3.281 5.071 1.00 87.62 98 HIS A CA 1
ATOM 703 C C . HIS A 1 98 ? 9.717 -2.328 6.137 1.00 87.62 98 HIS A C 1
ATOM 705 O O . HIS A 1 98 ? 10.468 -1.638 6.821 1.00 87.62 98 HIS A O 1
ATOM 711 N N . GLY A 1 99 ? 8.391 -2.274 6.297 1.00 94.31 99 GLY A N 1
ATOM 712 C CA . GLY A 1 99 ? 7.718 -1.429 7.281 1.00 94.31 99 GLY A CA 1
ATOM 713 C C . GLY A 1 99 ? 6.959 -0.253 6.672 1.00 94.31 99 GLY A C 1
ATOM 714 O O . GLY A 1 99 ? 6.526 -0.292 5.516 1.00 94.31 99 GLY A O 1
ATOM 715 N N . ARG A 1 100 ? 6.731 0.778 7.494 1.00 97.38 100 ARG A N 1
ATOM 716 C CA . ARG A 1 100 ? 5.890 1.926 7.138 1.00 97.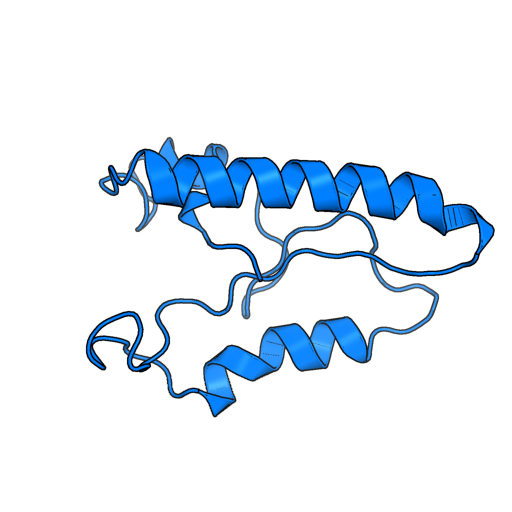38 100 ARG A CA 1
ATOM 717 C C . ARG A 1 100 ? 6.492 2.694 5.964 1.00 97.38 100 ARG A C 1
ATOM 719 O O . ARG A 1 100 ? 7.669 3.031 5.984 1.00 97.38 100 ARG A O 1
ATOM 726 N N . GLN A 1 101 ? 5.655 2.983 4.980 1.00 97.12 101 GLN A N 1
ATOM 727 C CA . GLN A 1 101 ? 5.982 3.802 3.823 1.00 97.12 101 GLN A CA 1
ATOM 728 C C . GLN A 1 101 ? 5.496 5.241 4.044 1.00 97.12 101 GLN A C 1
ATOM 730 O O . GLN A 1 101 ? 4.520 5.453 4.779 1.00 97.12 101 GLN A O 1
ATOM 735 N N . PRO A 1 102 ? 6.150 6.238 3.429 1.00 96.38 102 PRO A N 1
ATOM 736 C CA . PRO A 1 102 ? 5.589 7.579 3.353 1.00 96.38 102 PRO A CA 1
ATOM 737 C C . PRO A 1 102 ? 4.346 7.585 2.447 1.00 96.38 102 PRO A C 1
ATOM 739 O O . PRO A 1 102 ? 4.154 6.682 1.631 1.00 96.38 102 PRO A O 1
ATOM 742 N N . TRP A 1 103 ? 3.489 8.594 2.605 1.00 89.94 103 TRP A N 1
ATOM 743 C CA . TRP A 1 103 ? 2.342 8.813 1.714 1.00 89.94 103 TRP A CA 1
ATOM 744 C C . TRP A 1 103 ? 2.733 9.472 0.396 1.00 89.94 103 TRP A C 1
ATOM 746 O O . TRP A 1 103 ? 3.899 9.897 0.239 1.00 89.94 103 TRP A O 1
#

Solvent-accessible surface area (backbone atoms only — not comparable to full-atom values): 5712 Å² total; per-residue (Å²): 122,46,41,66,57,23,9,61,52,41,34,69,33,83,86,37,95,36,38,82,69,82,48,68,72,62,34,51,52,21,34,50,50,50,52,51,28,43,53,49,18,61,72,31,44,91,76,71,48,70,28,66,37,33,27,52,71,59,39,34,35,79,92,60,71,52,70,33,87,37,50,58,68,66,27,42,47,47,56,53,53,65,72,67,51,60,94,89,44,82,53,46,46,42,31,33,84,94,38,78,50,72,80

Sequence (103 aa):
MSSGVGSLTLVTDPTSLFSTVNLLAYTSSKVALNAVTVSFAKEFEPLGIKVNAVEPGHVRTDLNGNSGFSTPEEGAEIAIKMALIDKSGPTGGFFASHGRQPW

Radius of gyration: 14.02 Å; Cα contacts (8 Å, |Δi|>4): 169; chains: 1; bounding box: 32×29×37 Å

pLDDT: mean 96.63, std 1.94, range [87.62, 98.81]